Protein AF-A0A7X9WN53-F1 (afdb_monomer)

Foldseek 3Di:
DDLLVLLQVFQDALVLLVQLVVQLVPDDPVCSPPVVSSLVSLLVSCVVVVGPPSNSSSVSSSLLNVQLVVQCVVPVVVVPFDSVLSSRLSSPAGWDQDPVGIHGPRPVSVVSSVVSVPDDD

Sequence (121 aa):
MSATDQLNSVALSAAHLEGAMRTVAQLPMHARDNPMAQALALQAYAEHAGLVDDALASAALHARISALAKWTAAHDPERQSTAEAVMEAAARFGLTEEADGIGFEPDRFQELVLFIEELPW

Structure (mmCIF, N/CA/C/O backbone):
data_AF-A0A7X9WN53-F1
#
_entry.id   AF-A0A7X9WN53-F1
#
loop_
_atom_site.group_PDB
_atom_site.id
_atom_site.type_symbol
_atom_site.label_atom_id
_atom_site.label_alt_id
_atom_site.label_comp_id
_atom_site.label_asym_id
_atom_site.label_entity_id
_atom_site.label_seq_id
_atom_site.pdbx_PDB_ins_code
_atom_site.Cartn_x
_atom_site.Cartn_y
_atom_site.Cartn_z
_atom_site.occupancy
_atom_site.B_iso_or_equiv
_atom_site.auth_seq_id
_atom_site.auth_comp_id
_atom_site.auth_asym_id
_atom_site.auth_atom_id
_atom_site.pdbx_PDB_model_num
ATOM 1 N N . MET A 1 1 ? 9.673 0.070 18.406 1.00 73.62 1 MET A N 1
ATOM 2 C CA . MET A 1 1 ? 8.918 0.460 17.205 1.00 73.62 1 MET A CA 1
ATOM 3 C C . MET A 1 1 ? 8.858 -0.775 16.338 1.00 73.62 1 MET A C 1
ATOM 5 O O . MET A 1 1 ? 9.923 -1.317 16.048 1.00 73.62 1 MET A O 1
ATOM 9 N N . SER A 1 2 ? 7.661 -1.304 16.090 1.00 89.38 2 SER A N 1
ATOM 10 C CA . SER A 1 2 ? 7.477 -2.493 15.250 1.00 89.38 2 SER A CA 1
ATOM 11 C C . SER A 1 2 ? 7.776 -2.170 13.779 1.00 89.38 2 SER A C 1
ATOM 13 O O . SER A 1 2 ? 7.933 -1.005 13.400 1.00 89.38 2 SER A O 1
ATOM 15 N N . ALA A 1 3 ? 7.848 -3.202 12.934 1.00 89.56 3 ALA A N 1
ATOM 16 C CA . ALA A 1 3 ? 7.956 -3.007 11.489 1.00 89.56 3 ALA A CA 1
ATOM 17 C C . ALA A 1 3 ? 6.723 -2.270 10.935 1.00 89.56 3 ALA A C 1
ATOM 19 O O . ALA A 1 3 ? 6.856 -1.358 10.124 1.00 89.56 3 ALA A O 1
ATOM 20 N N . THR A 1 4 ? 5.524 -2.600 11.420 1.00 93.50 4 THR A N 1
ATOM 21 C CA . THR A 1 4 ? 4.285 -1.915 11.032 1.00 93.50 4 THR A CA 1
ATOM 22 C C . THR A 1 4 ? 4.262 -0.455 11.483 1.00 93.50 4 THR A C 1
ATOM 24 O O . THR A 1 4 ? 3.863 0.394 10.694 1.00 93.50 4 THR A O 1
ATOM 27 N N . ASP A 1 5 ? 4.787 -0.119 12.669 1.00 94.81 5 ASP A N 1
ATOM 28 C CA . ASP A 1 5 ? 4.936 1.276 13.114 1.00 94.81 5 ASP A CA 1
ATOM 29 C C . ASP A 1 5 ? 5.811 2.086 12.142 1.00 94.81 5 ASP A C 1
ATOM 31 O O . ASP A 1 5 ? 5.485 3.222 11.799 1.00 94.81 5 ASP A O 1
ATOM 35 N N . GLN A 1 6 ? 6.917 1.498 11.667 1.00 95.19 6 GLN A N 1
ATOM 36 C CA . GLN A 1 6 ? 7.806 2.138 10.692 1.00 95.19 6 GLN A CA 1
ATOM 37 C C . GLN A 1 6 ? 7.086 2.385 9.360 1.00 95.19 6 GLN A C 1
ATOM 39 O O . GLN A 1 6 ? 7.101 3.505 8.850 1.00 95.19 6 GLN A O 1
ATOM 44 N N . LEU A 1 7 ? 6.402 1.372 8.825 1.00 95.75 7 LEU A N 1
ATOM 45 C CA . LEU A 1 7 ? 5.679 1.469 7.551 1.00 95.75 7 LEU A CA 1
ATOM 46 C C . LEU A 1 7 ? 4.479 2.427 7.625 1.00 95.75 7 LEU A C 1
ATOM 48 O O . LEU A 1 7 ? 4.174 3.125 6.654 1.00 95.75 7 LEU A O 1
ATOM 52 N N . ASN A 1 8 ? 3.803 2.479 8.774 1.00 96.62 8 ASN A N 1
ATOM 53 C CA . ASN A 1 8 ? 2.676 3.376 9.021 1.00 96.62 8 ASN A CA 1
ATOM 54 C C . ASN A 1 8 ? 3.116 4.831 9.224 1.00 96.62 8 ASN A C 1
ATOM 56 O O . ASN A 1 8 ? 2.320 5.732 8.980 1.00 96.62 8 ASN A O 1
ATOM 60 N N . SER A 1 9 ? 4.373 5.078 9.611 1.00 95.44 9 SER A N 1
ATOM 61 C CA . SER A 1 9 ? 4.899 6.441 9.766 1.00 95.44 9 SER A CA 1
ATOM 62 C C . SER A 1 9 ? 5.124 7.175 8.436 1.00 95.44 9 SER A C 1
ATOM 64 O O . SER A 1 9 ? 5.214 8.403 8.417 1.00 95.44 9 SER A O 1
ATOM 66 N N . VAL A 1 10 ? 5.170 6.444 7.317 1.00 95.19 10 VAL A N 1
ATOM 67 C CA . VAL A 1 10 ? 5.252 7.027 5.974 1.00 95.19 10 VAL A CA 1
ATOM 68 C C . VAL A 1 10 ? 3.882 7.555 5.553 1.00 95.19 10 VAL A C 1
ATOM 70 O O . VAL A 1 10 ? 2.941 6.785 5.348 1.00 95.19 10 VAL A O 1
ATOM 73 N N . ALA A 1 11 ? 3.786 8.873 5.375 1.00 93.00 11 ALA A N 1
ATOM 74 C CA . ALA A 1 11 ? 2.590 9.525 4.858 1.00 93.00 11 ALA A CA 1
ATOM 75 C C . ALA A 1 11 ? 2.423 9.233 3.357 1.00 93.00 11 ALA A C 1
ATOM 77 O O . ALA A 1 11 ? 3.157 9.755 2.515 1.00 93.00 11 ALA A O 1
ATOM 78 N N . LEU A 1 12 ? 1.438 8.402 3.021 1.00 95.62 12 LEU A N 1
ATOM 79 C CA . LEU A 1 12 ? 1.083 8.055 1.649 1.00 95.62 12 LEU A CA 1
ATOM 80 C C . LEU A 1 12 ? -0.336 8.537 1.342 1.00 95.62 12 LEU A C 1
ATOM 82 O O . LEU A 1 12 ? -1.212 8.477 2.196 1.00 95.62 12 LEU A O 1
ATOM 86 N N . SER A 1 13 ? -0.548 9.033 0.125 1.00 96.56 13 SER A N 1
ATOM 87 C CA . SER A 1 13 ? -1.865 9.418 -0.389 1.00 96.56 13 SER A CA 1
ATOM 88 C C . SER A 1 13 ? -2.408 8.327 -1.313 1.00 96.56 13 SER A C 1
ATOM 90 O O . SER A 1 13 ? -1.637 7.494 -1.802 1.00 96.56 13 SER A O 1
ATOM 92 N N . ALA A 1 14 ? -3.706 8.368 -1.630 1.00 96.56 14 ALA A N 1
ATOM 93 C CA . ALA A 1 14 ? -4.282 7.510 -2.667 1.00 96.56 14 ALA A CA 1
ATOM 94 C C . ALA A 1 14 ? -3.523 7.648 -4.001 1.00 96.56 14 ALA A C 1
ATOM 96 O O . ALA A 1 14 ? -3.182 6.647 -4.630 1.00 96.56 14 ALA A O 1
ATOM 97 N N . ALA A 1 15 ? -3.127 8.872 -4.371 1.00 96.69 15 ALA A N 1
ATOM 98 C CA . ALA A 1 15 ? -2.327 9.131 -5.568 1.00 96.69 15 ALA A CA 1
ATOM 99 C C . ALA A 1 15 ? -0.951 8.434 -5.539 1.00 96.69 15 ALA A C 1
ATOM 101 O O . ALA A 1 15 ? -0.479 7.964 -6.579 1.00 96.69 15 ALA A O 1
ATOM 102 N N . HIS A 1 16 ? -0.315 8.322 -4.363 1.00 97.12 16 HIS A N 1
ATOM 103 C CA . HIS A 1 16 ? 0.931 7.563 -4.223 1.00 97.12 16 HIS A CA 1
ATOM 104 C C . HIS A 1 16 ? 0.715 6.067 -4.468 1.00 97.12 16 HIS A C 1
ATOM 106 O O . HIS A 1 16 ? 1.489 5.430 -5.185 1.00 97.12 16 HIS A O 1
ATOM 112 N N . LEU A 1 17 ? -0.363 5.510 -3.912 1.00 97.12 17 LEU A N 1
ATOM 113 C CA . LEU A 1 17 ? -0.712 4.103 -4.097 1.00 97.12 17 LEU A CA 1
ATOM 114 C C . LEU A 1 17 ? -1.078 3.801 -5.556 1.00 97.12 17 LEU A C 1
ATOM 116 O O . LEU A 1 17 ? -0.618 2.803 -6.109 1.00 97.12 17 LEU A O 1
ATOM 120 N N . GLU A 1 18 ? -1.827 4.682 -6.220 1.00 96.50 18 GLU A N 1
ATOM 121 C CA . GLU A 1 18 ? -2.154 4.540 -7.642 1.00 96.50 18 GLU A CA 1
ATOM 122 C C . GLU A 1 18 ? -0.903 4.569 -8.522 1.00 96.50 18 GLU A C 1
ATOM 124 O O . GLU A 1 18 ? -0.756 3.753 -9.437 1.00 96.50 18 GLU A O 1
ATOM 129 N N . GLY A 1 19 ? 0.013 5.504 -8.250 1.00 96.88 19 GLY A N 1
ATOM 130 C CA . GLY A 1 19 ? 1.292 5.603 -8.947 1.00 96.88 19 GLY A CA 1
ATOM 131 C C . GLY A 1 19 ? 2.143 4.346 -8.768 1.00 96.88 19 GLY A C 1
ATOM 132 O O . GLY A 1 19 ? 2.659 3.805 -9.749 1.00 96.88 19 GLY A O 1
ATOM 133 N N . ALA A 1 20 ? 2.220 3.827 -7.544 1.00 96.38 20 ALA A N 1
ATOM 134 C CA . ALA A 1 20 ? 2.915 2.584 -7.228 1.00 96.38 20 ALA A CA 1
ATOM 135 C C . ALA A 1 20 ? 2.306 1.367 -7.943 1.00 96.38 20 ALA A C 1
ATOM 137 O O . ALA A 1 20 ? 3.024 0.619 -8.611 1.00 96.38 20 ALA A O 1
ATOM 138 N N . MET A 1 21 ? 0.982 1.190 -7.886 1.00 95.75 21 MET A N 1
ATOM 139 C CA . MET A 1 21 ? 0.293 0.098 -8.586 1.00 95.75 21 MET A CA 1
ATOM 140 C C . MET A 1 21 ? 0.497 0.177 -10.101 1.00 95.75 21 MET A C 1
ATOM 142 O O . MET A 1 21 ? 0.781 -0.835 -10.746 1.00 95.75 21 MET A O 1
ATOM 146 N N . ARG A 1 22 ? 0.413 1.382 -10.679 1.00 96.50 22 ARG A N 1
ATOM 147 C CA . ARG A 1 22 ? 0.679 1.615 -12.105 1.00 96.50 22 ARG A CA 1
ATOM 148 C C . ARG A 1 22 ? 2.119 1.257 -12.471 1.00 96.50 22 ARG A C 1
ATOM 150 O O . ARG A 1 22 ? 2.338 0.637 -13.508 1.00 96.50 22 ARG A O 1
ATOM 157 N N . THR A 1 23 ? 3.074 1.600 -11.612 1.00 96.44 23 THR A N 1
ATOM 158 C CA . THR A 1 23 ? 4.497 1.286 -11.793 1.00 96.44 23 THR A CA 1
ATOM 159 C C . THR A 1 23 ? 4.729 -0.226 -11.818 1.00 96.44 23 THR A C 1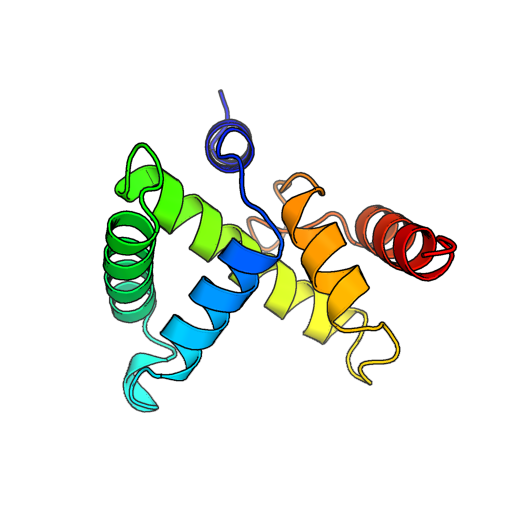
ATOM 161 O O . THR A 1 23 ? 5.348 -0.742 -12.748 1.00 96.44 23 THR A O 1
ATOM 164 N N . VAL A 1 24 ? 4.158 -0.967 -10.863 1.00 95.19 24 VAL A N 1
ATOM 165 C CA . VAL A 1 24 ? 4.253 -2.437 -10.835 1.00 95.19 24 VAL A CA 1
ATOM 166 C C . VAL A 1 24 ? 3.553 -3.069 -12.044 1.00 95.19 24 VAL A C 1
ATOM 168 O O . VAL A 1 24 ? 4.086 -3.996 -12.652 1.00 95.19 24 VAL A O 1
ATOM 171 N N . ALA A 1 25 ? 2.401 -2.542 -12.467 1.00 94.00 25 ALA A N 1
ATOM 172 C CA . ALA A 1 25 ? 1.676 -3.042 -13.637 1.00 94.00 25 ALA A CA 1
ATOM 173 C C . ALA A 1 25 ? 2.446 -2.860 -14.962 1.00 94.00 25 ALA A C 1
ATOM 175 O O . ALA A 1 25 ? 2.250 -3.634 -15.906 1.00 94.00 25 ALA A O 1
ATOM 176 N N . GLN A 1 26 ? 3.338 -1.870 -15.046 1.00 95.69 26 GLN A N 1
ATOM 177 C CA . GLN A 1 26 ? 4.188 -1.631 -16.217 1.00 95.69 26 GLN A CA 1
ATOM 178 C C . GLN A 1 26 ? 5.382 -2.588 -16.310 1.00 95.69 26 GLN A C 1
ATOM 180 O O . GLN A 1 26 ? 5.994 -2.685 -17.376 1.00 95.69 26 GLN A O 1
ATOM 185 N N . LEU A 1 27 ? 5.695 -3.335 -15.245 1.00 94.62 27 LEU A N 1
ATOM 186 C CA . LEU A 1 27 ? 6.747 -4.344 -15.299 1.00 94.62 27 LEU A CA 1
ATOM 187 C C . LEU A 1 27 ? 6.419 -5.431 -16.337 1.00 94.62 27 LEU A C 1
ATOM 189 O O . LEU A 1 27 ? 5.245 -5.790 -16.515 1.00 94.62 27 LEU A O 1
ATOM 193 N N . PRO A 1 28 ? 7.441 -6.004 -17.003 1.00 93.50 28 PRO A N 1
ATOM 194 C CA . PRO A 1 28 ? 7.268 -7.191 -17.830 1.00 93.50 28 PRO A CA 1
ATOM 195 C C . PRO A 1 28 ? 6.568 -8.306 -17.051 1.00 93.50 28 PRO A C 1
ATOM 197 O O . PRO A 1 28 ? 6.831 -8.485 -15.867 1.00 93.50 28 PRO A O 1
ATOM 200 N N . MET A 1 29 ? 5.721 -9.099 -17.714 1.00 88.88 29 MET A N 1
ATOM 201 C CA . MET A 1 29 ? 4.902 -10.128 -17.052 1.00 88.88 29 MET A CA 1
ATOM 202 C C . MET A 1 29 ? 5.716 -11.064 -16.142 1.00 88.88 29 MET A C 1
ATOM 204 O O . MET A 1 29 ? 5.314 -11.316 -15.017 1.00 88.88 29 MET A O 1
ATOM 208 N N . HIS A 1 30 ? 6.898 -11.500 -16.587 1.00 89.00 30 HIS A N 1
ATOM 209 C CA . HIS A 1 30 ? 7.797 -12.366 -15.811 1.00 89.00 30 HIS A CA 1
ATOM 210 C C . HIS A 1 30 ? 8.445 -11.680 -14.593 1.00 89.00 30 HIS A C 1
ATOM 212 O O . HIS A 1 30 ? 8.993 -12.353 -13.727 1.00 89.00 30 HIS A O 1
ATOM 218 N N . ALA A 1 31 ? 8.430 -10.348 -14.544 1.00 90.12 31 ALA A N 1
ATOM 219 C CA . ALA A 1 31 ? 8.978 -9.541 -13.460 1.00 90.12 31 ALA 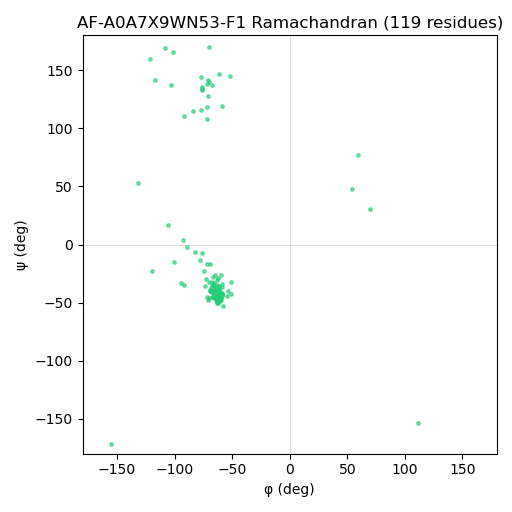A CA 1
ATOM 220 C C . ALA A 1 31 ? 7.894 -9.039 -12.493 1.00 90.12 31 ALA A C 1
ATOM 222 O O . ALA A 1 31 ? 8.229 -8.611 -11.393 1.00 90.12 31 ALA A O 1
ATOM 223 N N . ARG A 1 32 ? 6.608 -9.109 -12.869 1.00 87.62 32 ARG A N 1
ATOM 224 C CA . ARG A 1 32 ? 5.498 -8.661 -12.016 1.00 87.62 32 ARG A CA 1
ATOM 225 C C . ARG A 1 32 ? 5.383 -9.467 -10.737 1.00 87.62 32 ARG A C 1
ATOM 227 O O . ARG A 1 32 ? 5.085 -8.866 -9.723 1.00 87.62 32 ARG A O 1
ATOM 234 N N . ASP A 1 33 ? 5.679 -10.761 -10.764 1.00 86.25 33 ASP A N 1
ATOM 235 C CA . ASP A 1 33 ? 5.620 -11.619 -9.572 1.00 86.25 33 ASP A CA 1
ATOM 236 C C . ASP A 1 33 ? 6.968 -11.711 -8.841 1.00 86.25 33 ASP A C 1
ATOM 238 O O . ASP A 1 33 ? 7.108 -12.465 -7.882 1.00 86.25 33 ASP A O 1
ATOM 242 N N . ASN A 1 34 ? 7.986 -10.966 -9.290 1.00 91.00 34 ASN A N 1
ATOM 243 C CA . ASN A 1 34 ? 9.305 -10.948 -8.667 1.00 91.00 34 ASN A CA 1
ATOM 244 C C . ASN A 1 34 ? 9.377 -9.818 -7.618 1.00 91.00 34 ASN A C 1
ATOM 246 O O . ASN A 1 34 ? 9.447 -8.647 -8.008 1.00 91.00 34 ASN A O 1
ATOM 250 N N . PRO A 1 35 ? 9.450 -10.131 -6.307 1.00 87.94 35 PRO A N 1
ATOM 251 C CA . PRO A 1 35 ? 9.466 -9.116 -5.252 1.00 87.94 35 PRO A CA 1
ATOM 252 C C . PRO A 1 35 ? 10.634 -8.134 -5.372 1.00 87.94 35 PRO A C 1
ATOM 254 O O . PRO A 1 35 ? 10.482 -6.953 -5.083 1.00 87.94 35 PRO A O 1
ATOM 257 N N . MET A 1 36 ? 11.794 -8.596 -5.853 1.00 90.62 36 MET A N 1
ATOM 258 C CA . MET A 1 36 ? 12.961 -7.734 -6.048 1.00 90.62 36 MET A CA 1
ATOM 259 C C . MET A 1 36 ? 12.730 -6.729 -7.182 1.00 90.62 36 MET A C 1
ATOM 261 O O . MET A 1 36 ? 13.093 -5.561 -7.066 1.00 90.62 36 MET A O 1
ATOM 265 N N . ALA A 1 37 ? 12.101 -7.165 -8.277 1.00 93.62 37 ALA A N 1
ATOM 266 C CA . ALA A 1 3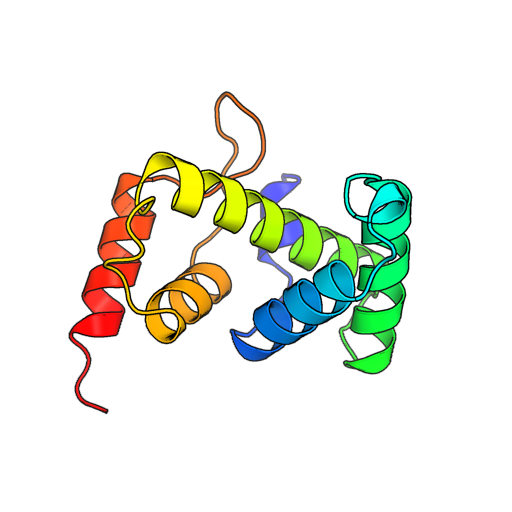7 ? 11.784 -6.278 -9.394 1.00 93.62 37 ALA A CA 1
ATOM 267 C C . ALA A 1 37 ? 10.725 -5.238 -9.001 1.00 93.62 37 ALA A C 1
ATOM 269 O O . ALA A 1 37 ? 10.859 -4.067 -9.351 1.00 93.62 37 ALA A O 1
ATOM 270 N N . GLN A 1 38 ? 9.714 -5.649 -8.229 1.00 93.62 38 GLN A N 1
ATOM 271 C CA . GLN A 1 38 ? 8.733 -4.731 -7.653 1.00 93.62 38 GLN A CA 1
ATOM 272 C C . GLN A 1 38 ? 9.401 -3.703 -6.731 1.00 93.62 38 GLN A C 1
ATOM 274 O O . GLN A 1 38 ? 9.169 -2.510 -6.898 1.00 93.62 38 GLN A O 1
ATOM 279 N N . ALA A 1 39 ? 10.262 -4.138 -5.805 1.00 91.62 39 ALA A N 1
ATOM 280 C CA . ALA A 1 39 ? 10.946 -3.251 -4.863 1.00 91.62 39 ALA A CA 1
ATOM 281 C C . ALA A 1 39 ? 11.815 -2.198 -5.570 1.00 91.62 39 ALA A C 1
ATOM 283 O O . ALA A 1 39 ? 11.751 -1.019 -5.226 1.00 91.62 39 ALA A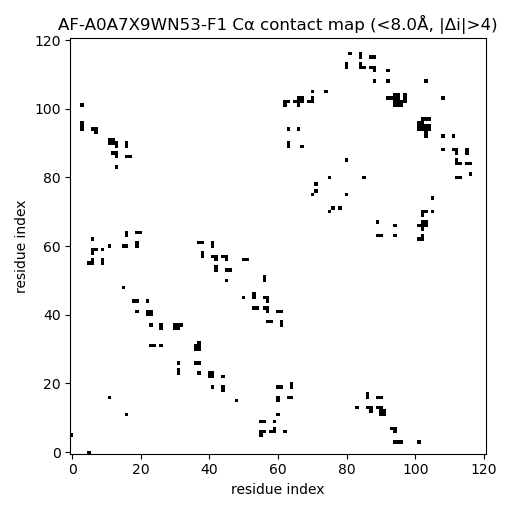 O 1
ATOM 284 N N . LEU A 1 40 ? 12.573 -2.600 -6.598 1.00 93.56 40 LEU A N 1
ATOM 285 C CA . LEU A 1 40 ? 13.377 -1.676 -7.406 1.00 93.56 40 LEU A CA 1
ATOM 286 C C . LEU A 1 40 ? 12.507 -0.655 -8.150 1.00 93.56 40 LEU A C 1
ATOM 288 O O . LEU A 1 40 ? 12.829 0.531 -8.178 1.00 93.56 40 LEU A O 1
ATOM 292 N N . ALA A 1 41 ? 11.392 -1.099 -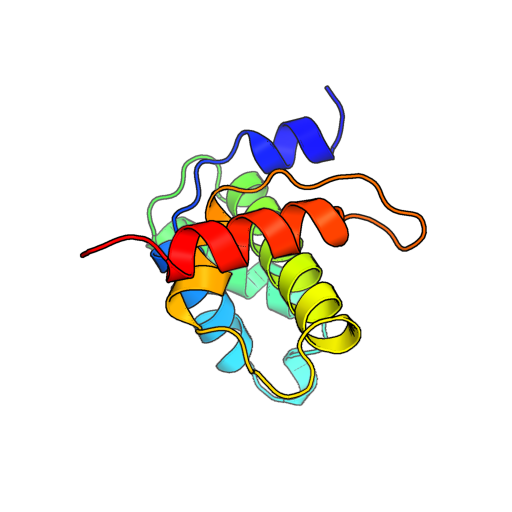8.732 1.00 95.56 41 ALA A N 1
ATOM 293 C CA . ALA A 1 41 ? 10.481 -0.212 -9.446 1.00 95.56 41 ALA A CA 1
ATOM 294 C C . ALA A 1 41 ? 9.804 0.793 -8.501 1.00 95.56 41 ALA A C 1
ATOM 296 O O . ALA A 1 41 ? 9.694 1.974 -8.823 1.00 95.56 41 ALA A O 1
ATOM 297 N N . LEU A 1 42 ? 9.394 0.339 -7.315 1.00 96.06 42 LEU A N 1
ATOM 298 C CA . LEU A 1 42 ? 8.782 1.188 -6.295 1.00 96.06 42 LEU A CA 1
ATOM 299 C C . LEU A 1 42 ? 9.778 2.154 -5.655 1.00 96.06 42 LEU A C 1
ATOM 301 O O . LEU A 1 42 ? 9.393 3.271 -5.327 1.00 96.06 42 LEU A O 1
ATOM 305 N N . GLN A 1 43 ? 11.049 1.769 -5.533 1.00 95.06 43 GLN A N 1
ATOM 306 C CA . GLN A 1 43 ? 12.105 2.672 -5.084 1.00 95.06 43 GLN A CA 1
ATOM 307 C C . GLN A 1 43 ? 12.328 3.802 -6.091 1.00 95.06 43 GLN A C 1
ATOM 309 O O . GLN A 1 43 ? 12.319 4.966 -5.704 1.00 95.06 43 GLN A O 1
ATOM 314 N N . ALA A 1 44 ? 12.433 3.475 -7.383 1.00 94.75 44 ALA A N 1
ATOM 315 C CA . ALA A 1 44 ? 12.544 4.484 -8.437 1.00 94.75 44 ALA A CA 1
ATOM 316 C C . ALA A 1 44 ? 11.310 5.405 -8.491 1.00 94.75 44 ALA A C 1
ATOM 318 O O . ALA A 1 44 ? 11.427 6.608 -8.724 1.00 94.75 44 ALA A O 1
ATOM 319 N N . TYR A 1 45 ? 10.117 4.852 -8.252 1.00 96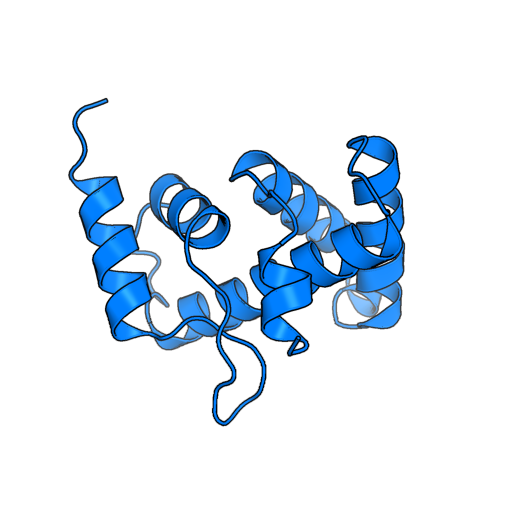.38 45 TYR A N 1
ATOM 320 C CA . TYR A 1 45 ? 8.897 5.645 -8.133 1.00 96.38 45 TYR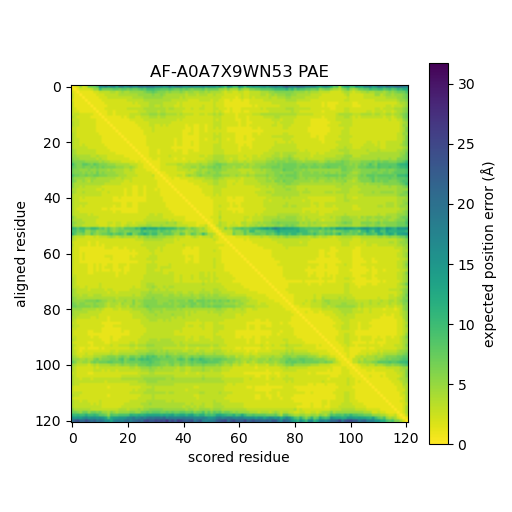 A CA 1
ATOM 321 C C . TYR A 1 45 ? 8.922 6.577 -6.913 1.00 96.38 45 TYR A C 1
ATOM 323 O O . TYR A 1 45 ? 8.585 7.749 -7.057 1.00 96.38 45 TYR A O 1
ATOM 331 N N . ALA A 1 46 ? 9.322 6.083 -5.736 1.00 95.44 46 ALA A N 1
ATOM 332 C CA . ALA A 1 46 ? 9.394 6.875 -4.509 1.00 95.44 46 ALA A CA 1
ATOM 333 C C . ALA A 1 46 ? 10.358 8.065 -4.651 1.00 95.44 46 ALA A C 1
ATOM 335 O O . ALA A 1 46 ? 9.980 9.187 -4.308 1.00 95.44 46 ALA A O 1
ATOM 336 N N . GLU A 1 47 ? 11.529 7.831 -5.254 1.00 94.12 47 GLU A N 1
ATOM 337 C CA . GLU A 1 47 ? 12.511 8.873 -5.578 1.00 94.12 47 GLU A CA 1
ATOM 338 C C . GLU A 1 47 ? 11.903 9.924 -6.525 1.00 94.12 47 GLU A C 1
ATOM 340 O O . GLU A 1 47 ? 11.968 11.127 -6.269 1.00 94.12 47 GLU A O 1
ATOM 345 N N . HIS A 1 48 ? 11.233 9.486 -7.598 1.00 93.44 48 HIS A N 1
ATOM 346 C CA . HIS A 1 48 ? 10.588 10.395 -8.551 1.00 93.44 48 HIS A CA 1
ATOM 347 C C . HIS A 1 48 ? 9.430 11.197 -7.936 1.00 93.44 48 HIS A C 1
ATOM 349 O O . HIS A 1 48 ? 9.221 12.358 -8.290 1.00 93.44 48 HIS A O 1
ATOM 355 N N . ALA A 1 49 ? 8.680 10.588 -7.017 1.00 92.69 49 ALA A N 1
ATOM 356 C CA . ALA A 1 49 ? 7.580 11.219 -6.297 1.00 92.69 49 ALA A CA 1
ATOM 357 C C . ALA A 1 49 ? 8.053 12.172 -5.181 1.00 92.69 49 ALA A C 1
ATOM 359 O O . ALA A 1 49 ? 7.228 12.880 -4.605 1.00 92.69 49 ALA A O 1
ATOM 360 N N . GLY A 1 50 ? 9.359 12.217 -4.884 1.00 92.50 50 GLY A N 1
ATOM 361 C CA . GLY A 1 50 ? 9.931 13.068 -3.841 1.00 92.50 50 GLY A CA 1
ATOM 362 C C . GLY A 1 50 ? 9.553 12.629 -2.425 1.00 92.50 50 GLY A C 1
ATOM 363 O O . GLY A 1 50 ? 9.416 13.476 -1.539 1.00 92.50 50 GLY A O 1
ATOM 364 N N . LEU A 1 51 ? 9.339 11.326 -2.212 1.00 90.81 51 LEU A N 1
ATOM 365 C CA . LEU A 1 51 ? 9.066 10.784 -0.883 1.00 90.81 51 LEU A CA 1
ATOM 366 C C . LEU A 1 51 ? 10.341 10.826 -0.031 1.00 90.81 51 LEU A C 1
ATOM 368 O O . LEU A 1 51 ? 11.443 10.601 -0.512 1.00 90.81 51 LEU A O 1
ATOM 372 N N . VAL A 1 52 ? 10.203 11.149 1.253 1.00 83.81 52 VAL A N 1
ATOM 373 C CA . VAL A 1 52 ? 11.349 11.195 2.171 1.00 83.81 52 VAL A CA 1
ATOM 374 C C . VAL A 1 52 ? 11.743 9.769 2.552 1.00 83.81 52 VAL A C 1
ATOM 376 O O . VAL A 1 52 ? 10.875 8.990 2.940 1.00 83.81 52 VAL A O 1
ATOM 379 N N . ASP A 1 53 ? 13.045 9.471 2.502 1.00 84.25 53 ASP A N 1
ATOM 380 C CA . ASP A 1 53 ? 13.609 8.133 2.740 1.00 84.25 53 ASP A CA 1
ATOM 381 C C . ASP A 1 53 ? 13.060 7.092 1.748 1.00 84.25 53 ASP A C 1
ATOM 383 O O . ASP A 1 53 ? 12.197 6.276 2.074 1.00 84.25 53 ASP A O 1
ATOM 387 N N . ASP A 1 54 ? 13.581 7.129 0.516 1.00 83.00 54 ASP A N 1
ATOM 388 C CA . ASP A 1 54 ? 13.133 6.302 -0.615 1.00 83.00 54 ASP A CA 1
ATOM 389 C C . ASP A 1 54 ? 13.053 4.804 -0.285 1.00 83.00 54 ASP A C 1
ATOM 391 O O . ASP A 1 54 ? 12.192 4.093 -0.807 1.00 83.00 54 ASP A O 1
ATOM 395 N N . ALA A 1 55 ? 13.933 4.308 0.592 1.00 86.19 55 ALA A N 1
ATOM 396 C CA . ALA A 1 55 ? 13.946 2.907 0.994 1.00 86.19 55 ALA A CA 1
ATOM 397 C C . ALA A 1 55 ? 12.745 2.568 1.889 1.00 86.19 55 ALA A C 1
ATOM 399 O O . ALA A 1 55 ? 12.040 1.587 1.631 1.00 86.19 55 ALA A O 1
ATOM 400 N N . LEU A 1 56 ? 12.478 3.390 2.910 1.00 93.00 56 LEU A N 1
ATOM 401 C CA . LEU A 1 56 ? 11.318 3.210 3.782 1.00 93.00 56 LEU A CA 1
ATOM 402 C C . LEU A 1 56 ? 10.006 3.487 3.033 1.00 93.00 56 LEU A C 1
ATOM 404 O O . LEU A 1 56 ? 9.036 2.745 3.194 1.00 93.00 56 LEU A O 1
ATOM 408 N N . ALA A 1 57 ? 9.986 4.502 2.169 1.00 94.19 57 ALA A N 1
ATOM 409 C CA . ALA A 1 57 ? 8.841 4.835 1.332 1.00 94.19 57 ALA A CA 1
ATOM 410 C C . ALA A 1 57 ? 8.497 3.708 0.346 1.00 94.19 57 ALA A C 1
ATOM 412 O O . ALA A 1 57 ? 7.333 3.318 0.243 1.00 94.19 57 ALA A O 1
ATOM 413 N N . SER A 1 58 ? 9.499 3.126 -0.321 1.00 94.75 58 SER A N 1
ATOM 414 C CA . SER A 1 58 ? 9.317 1.963 -1.198 1.00 94.75 58 SER A CA 1
ATOM 415 C C . SER A 1 58 ? 8.744 0.763 -0.442 1.00 94.75 58 SER A C 1
ATOM 417 O O . SER A 1 58 ? 7.774 0.151 -0.893 1.00 94.75 58 SER A O 1
ATOM 419 N N . ALA A 1 59 ? 9.274 0.466 0.750 1.00 95.00 59 ALA A N 1
ATOM 420 C CA . ALA A 1 59 ? 8.760 -0.612 1.592 1.00 95.00 59 ALA A CA 1
ATOM 421 C C . ALA A 1 59 ? 7.305 -0.363 2.029 1.00 95.00 59 ALA A C 1
ATOM 423 O O . ALA A 1 59 ? 6.477 -1.273 1.976 1.00 95.00 59 ALA A O 1
ATOM 424 N N . ALA A 1 60 ? 6.968 0.871 2.413 1.00 96.44 60 ALA A N 1
ATOM 425 C CA . ALA A 1 60 ? 5.616 1.258 2.807 1.00 96.44 60 ALA A CA 1
ATOM 426 C C . ALA A 1 60 ? 4.611 1.174 1.648 1.00 96.44 60 ALA A C 1
ATOM 428 O O . ALA A 1 60 ? 3.482 0.718 1.854 1.00 96.44 60 ALA A O 1
ATOM 429 N N . LEU A 1 61 ? 5.018 1.568 0.436 1.00 97.00 61 LEU A N 1
ATOM 430 C CA . LEU A 1 61 ? 4.226 1.396 -0.783 1.00 97.00 61 LEU A CA 1
ATOM 431 C C . LEU A 1 61 ? 4.000 -0.086 -1.078 1.00 97.00 61 LEU A C 1
ATOM 433 O O . LEU A 1 61 ? 2.860 -0.500 -1.273 1.00 97.00 61 LEU A O 1
ATOM 437 N N . HIS A 1 62 ? 5.070 -0.887 -1.069 1.00 95.56 62 HIS A N 1
ATOM 438 C CA . HIS A 1 62 ? 5.010 -2.322 -1.357 1.00 95.56 62 HIS A CA 1
ATOM 439 C C . HIS A 1 62 ? 4.090 -3.065 -0.384 1.00 95.56 62 HIS A C 1
ATOM 441 O O . HIS A 1 62 ? 3.222 -3.832 -0.810 1.00 95.56 62 HIS A O 1
ATOM 447 N N . ALA A 1 63 ? 4.220 -2.782 0.914 1.00 95.69 63 ALA A N 1
ATOM 448 C CA . ALA A 1 63 ? 3.383 -3.378 1.945 1.00 95.69 63 ALA A CA 1
ATOM 449 C C . ALA A 1 63 ? 1.901 -3.026 1.748 1.00 95.69 63 ALA A C 1
ATOM 451 O O . ALA A 1 63 ? 1.058 -3.920 1.786 1.00 95.69 63 ALA A O 1
ATOM 452 N N . ARG A 1 64 ? 1.577 -1.756 1.462 1.00 97.38 64 ARG A N 1
ATOM 453 C CA . ARG A 1 64 ? 0.187 -1.317 1.249 1.00 97.38 64 ARG A CA 1
ATOM 454 C C . ARG A 1 64 ? -0.440 -1.899 -0.010 1.00 97.38 64 ARG A C 1
ATOM 456 O O . ARG A 1 64 ? -1.561 -2.386 0.062 1.00 97.38 64 ARG A O 1
ATOM 463 N N . ILE A 1 65 ? 0.260 -1.905 -1.147 1.00 95.62 65 ILE A N 1
ATOM 464 C CA . ILE A 1 65 ? -0.302 -2.490 -2.378 1.00 95.62 65 ILE A CA 1
ATOM 465 C C . ILE A 1 65 ? -0.465 -4.010 -2.255 1.00 95.62 65 ILE A C 1
ATOM 467 O O . ILE A 1 65 ? -1.409 -4.568 -2.807 1.00 95.62 65 ILE A O 1
ATOM 471 N N . SER A 1 66 ? 0.421 -4.676 -1.506 1.00 94.12 66 SER A N 1
ATOM 472 C CA . SER A 1 66 ? 0.319 -6.114 -1.238 1.00 94.12 66 SER A CA 1
ATOM 473 C C . SER A 1 66 ? -0.850 -6.420 -0.304 1.00 94.12 66 SER A C 1
ATOM 475 O O . SER A 1 66 ? -1.638 -7.318 -0.593 1.00 94.12 66 SER A O 1
ATOM 477 N N . ALA A 1 67 ? -0.999 -5.653 0.781 1.00 96.19 67 ALA A N 1
ATOM 478 C CA . ALA A 1 67 ? -2.136 -5.746 1.695 1.00 96.19 67 ALA A CA 1
ATOM 479 C C . ALA A 1 67 ? -3.458 -5.496 0.960 1.00 96.19 67 ALA A C 1
ATOM 481 O O . ALA A 1 67 ? -4.401 -6.268 1.111 1.00 96.19 67 ALA A O 1
ATOM 482 N N . LEU A 1 68 ? -3.494 -4.482 0.092 1.00 95.88 68 LEU A N 1
ATOM 483 C CA . LEU A 1 68 ? -4.661 -4.179 -0.722 1.00 95.88 68 LEU A CA 1
ATOM 484 C C . LEU A 1 68 ? -4.990 -5.319 -1.692 1.00 95.88 68 LEU A C 1
ATOM 486 O O . LEU A 1 68 ? -6.134 -5.751 -1.757 1.00 95.88 68 LEU A O 1
ATOM 490 N N . ALA A 1 69 ? -3.997 -5.855 -2.408 1.00 93.62 69 ALA A N 1
ATOM 491 C CA . ALA A 1 69 ? -4.208 -6.971 -3.328 1.00 93.62 69 ALA A CA 1
ATOM 492 C C . ALA A 1 69 ? -4.765 -8.215 -2.616 1.00 93.62 69 ALA A C 1
ATOM 494 O O . ALA A 1 69 ? -5.678 -8.859 -3.135 1.00 93.62 69 ALA A O 1
ATOM 495 N N . LYS A 1 70 ? -4.246 -8.531 -1.420 1.00 94.31 70 LYS A N 1
ATOM 496 C CA . LYS A 1 70 ? -4.764 -9.613 -0.572 1.00 94.31 70 LYS A CA 1
ATOM 497 C C . LYS A 1 70 ? -6.207 -9.348 -0.154 1.00 94.31 70 LYS A C 1
ATOM 499 O O . LYS A 1 70 ? -7.059 -10.215 -0.336 1.00 94.31 70 LYS A O 1
ATOM 504 N N . TRP A 1 71 ? -6.478 -8.154 0.370 1.00 96.00 71 TRP A N 1
ATOM 505 C CA . TRP A 1 71 ? -7.799 -7.797 0.866 1.00 96.00 71 TRP A CA 1
ATOM 506 C C . TRP A 1 71 ? -8.842 -7.811 -0.257 1.00 96.00 71 TRP A C 1
ATOM 508 O O . TRP A 1 71 ? -9.856 -8.488 -0.128 1.00 96.00 71 TRP A O 1
ATOM 518 N N . THR A 1 72 ? -8.570 -7.179 -1.404 1.00 95.31 72 THR A N 1
ATOM 519 C CA . THR A 1 72 ? -9.500 -7.171 -2.546 1.00 95.31 72 THR A CA 1
ATOM 520 C C . THR A 1 72 ? -9.763 -8.585 -3.065 1.00 95.31 72 THR A C 1
ATOM 522 O O . THR A 1 72 ? -10.898 -8.913 -3.392 1.00 95.31 72 THR A O 1
ATOM 525 N N . ALA A 1 73 ? -8.750 -9.456 -3.107 1.00 94.69 73 ALA A N 1
ATOM 526 C CA . ALA A 1 73 ? -8.940 -10.840 -3.541 1.00 94.69 73 ALA A CA 1
ATOM 527 C C . ALA A 1 73 ? -9.834 -11.658 -2.590 1.00 94.69 73 ALA A C 1
ATOM 529 O O . ALA A 1 73 ? -10.544 -12.552 -3.050 1.00 94.69 73 ALA A O 1
ATOM 530 N N . ALA A 1 74 ? -9.789 -11.375 -1.285 1.00 95.19 74 ALA A N 1
ATOM 531 C CA . ALA A 1 74 ? -10.525 -12.119 -0.266 1.00 95.19 74 ALA A CA 1
ATOM 532 C C . ALA A 1 74 ? -11.917 -11.538 0.042 1.00 95.19 74 ALA A C 1
ATOM 534 O O . ALA A 1 74 ? -12.844 -12.303 0.305 1.00 95.19 74 ALA A O 1
ATOM 535 N N . HIS A 1 75 ? -12.065 -10.212 0.002 1.00 94.44 75 HIS A N 1
ATOM 536 C CA . HIS A 1 75 ? -13.231 -9.500 0.537 1.00 94.44 75 HIS A CA 1
ATOM 537 C C . HIS A 1 75 ? -14.006 -8.695 -0.512 1.00 94.44 75 HIS A C 1
ATOM 539 O O . HIS A 1 75 ? -15.201 -8.490 -0.332 1.00 94.44 75 HIS A O 1
ATOM 545 N N . ASP A 1 76 ? -13.379 -8.315 -1.631 1.00 93.88 76 ASP A N 1
ATOM 546 C CA . ASP A 1 76 ? -14.046 -7.605 -2.733 1.00 93.88 76 ASP A CA 1
ATOM 547 C C . ASP A 1 76 ? -13.747 -8.224 -4.122 1.00 93.88 76 ASP A C 1
ATOM 549 O O . ASP A 1 76 ? -13.303 -7.537 -5.051 1.00 93.88 76 ASP A O 1
ATOM 553 N N . PRO A 1 77 ? -13.962 -9.545 -4.309 1.00 94.19 77 PRO A N 1
ATOM 554 C CA . PRO A 1 77 ? -13.591 -10.236 -5.547 1.00 94.19 77 PRO A CA 1
ATOM 555 C C . PRO A 1 77 ? -14.407 -9.771 -6.761 1.00 94.19 77 PRO A C 1
ATOM 557 O O . PRO A 1 77 ? -13.928 -9.827 -7.896 1.00 94.19 77 PRO A O 1
ATOM 560 N N . GLU A 1 78 ? -15.634 -9.301 -6.527 1.00 94.94 78 GLU A N 1
ATOM 561 C CA . GLU A 1 78 ? -16.539 -8.787 -7.557 1.00 94.94 78 GLU A CA 1
ATOM 562 C C . GLU A 1 78 ? -16.360 -7.283 -7.820 1.00 94.94 78 GLU A C 1
ATOM 564 O O . GLU A 1 78 ? -16.999 -6.758 -8.731 1.00 94.94 78 GLU A O 1
ATOM 569 N N . ARG A 1 79 ? -15.460 -6.607 -7.085 1.00 91.12 79 ARG A N 1
ATOM 570 C CA . ARG A 1 79 ? -15.196 -5.160 -7.185 1.00 91.12 79 ARG A CA 1
ATOM 571 C C . ARG A 1 79 ? -16.465 -4.327 -7.016 1.00 91.12 79 ARG A C 1
ATOM 573 O O . ARG A 1 79 ? -16.767 -3.461 -7.839 1.00 91.12 79 ARG A O 1
ATOM 580 N N . GLN A 1 80 ? -17.230 -4.649 -5.978 1.00 93.00 80 GLN A N 1
ATOM 581 C CA . GLN A 1 80 ? -18.434 -3.919 -5.598 1.00 93.00 80 GLN A CA 1
ATOM 582 C C . GLN A 1 80 ? -18.077 -2.568 -4.976 1.00 93.00 80 GLN A C 1
ATOM 584 O O . GLN A 1 80 ? -18.841 -1.617 -5.140 1.00 93.00 80 GLN A O 1
ATOM 589 N N . SER A 1 81 ? -16.912 -2.475 -4.325 1.00 94.50 81 SER A N 1
ATOM 590 C CA . SER A 1 81 ? -16.411 -1.212 -3.789 1.00 94.50 81 SER A CA 1
ATOM 591 C C . SER A 1 81 ? -15.823 -0.347 -4.905 1.00 94.50 81 SER A C 1
ATOM 593 O O . SER A 1 81 ? -15.185 -0.825 -5.851 1.00 94.50 81 SER A O 1
ATOM 595 N N . THR A 1 82 ? -16.005 0.962 -4.798 1.00 94.38 82 THR A N 1
ATOM 596 C CA . THR A 1 82 ? -15.422 1.935 -5.715 1.00 94.38 82 THR A CA 1
ATOM 597 C C . THR A 1 82 ? -13.905 1.977 -5.554 1.00 94.38 82 THR A C 1
ATOM 599 O O . THR A 1 82 ? -13.362 1.989 -4.447 1.00 94.38 82 THR A O 1
ATOM 602 N N . ALA A 1 83 ? -13.190 2.037 -6.681 1.00 93.19 83 ALA A N 1
ATOM 603 C CA . ALA A 1 83 ? -11.730 2.081 -6.664 1.00 93.19 83 ALA A CA 1
ATOM 604 C C . ALA A 1 83 ? -11.198 3.292 -5.877 1.00 93.19 83 ALA A C 1
ATOM 606 O O . ALA A 1 83 ? -10.200 3.168 -5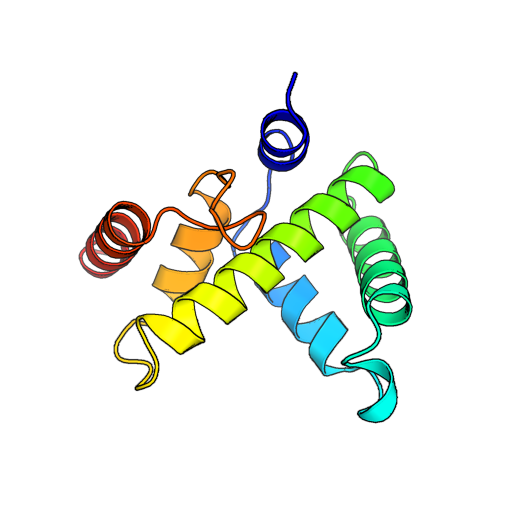.178 1.00 93.19 83 ALA A O 1
ATOM 607 N N . GLU A 1 84 ? -11.874 4.440 -5.954 1.00 94.19 84 GLU A N 1
ATOM 608 C CA . GLU A 1 84 ? -11.493 5.652 -5.223 1.00 94.19 84 GLU A CA 1
ATOM 609 C C . GLU A 1 84 ? -11.566 5.451 -3.703 1.00 94.19 84 GLU A C 1
ATOM 611 O O . GLU A 1 84 ? -10.578 5.699 -3.009 1.00 94.19 84 GLU A O 1
ATOM 616 N N . ALA A 1 85 ? -12.680 4.919 -3.186 1.00 96.00 85 ALA A N 1
ATOM 617 C CA . ALA A 1 85 ? -12.831 4.680 -1.753 1.00 96.00 85 ALA A CA 1
ATOM 618 C C . ALA A 1 85 ? -11.830 3.647 -1.229 1.00 96.00 85 ALA A C 1
ATOM 620 O O . ALA A 1 85 ? -11.235 3.839 -0.170 1.00 96.00 85 ALA A O 1
ATOM 621 N N . VAL A 1 86 ? -11.588 2.585 -1.999 1.00 96.94 86 VAL A N 1
ATOM 622 C CA . VAL A 1 86 ? -10.603 1.551 -1.662 1.00 96.94 86 VAL A CA 1
ATOM 623 C C . VAL A 1 86 ? -9.186 2.127 -1.583 1.00 96.94 86 VAL A C 1
ATOM 625 O O . VAL A 1 86 ? -8.450 1.832 -0.639 1.00 96.94 86 VAL A O 1
ATOM 628 N N . MET A 1 87 ? -8.794 2.971 -2.542 1.00 96.12 87 MET A N 1
ATOM 629 C CA . MET A 1 87 ? -7.465 3.591 -2.550 1.00 96.12 87 MET A CA 1
ATOM 630 C C . MET A 1 87 ? -7.299 4.605 -1.418 1.00 96.12 87 MET A C 1
ATOM 632 O O . MET A 1 87 ? -6.246 4.647 -0.778 1.00 96.12 87 MET A O 1
ATOM 636 N N . GLU A 1 88 ? -8.338 5.384 -1.127 1.00 97.00 88 GLU A N 1
ATOM 637 C CA . GLU A 1 88 ? -8.320 6.335 -0.019 1.00 97.00 88 GLU A CA 1
ATOM 638 C C . GLU A 1 88 ? -8.294 5.622 1.342 1.00 97.00 88 GLU A C 1
ATOM 640 O O . GLU A 1 88 ? -7.529 6.008 2.230 1.00 97.00 88 GLU A O 1
ATOM 645 N N . ALA A 1 89 ? -9.044 4.528 1.496 1.00 97.62 89 ALA A N 1
ATOM 646 C CA . ALA A 1 89 ? -8.974 3.674 2.676 1.00 97.62 89 ALA A CA 1
ATOM 647 C C . ALA A 1 89 ? -7.566 3.086 2.846 1.00 97.62 89 ALA A C 1
ATOM 649 O O . ALA A 1 89 ? -6.990 3.195 3.925 1.00 97.62 89 ALA A O 1
ATOM 650 N N . ALA A 1 90 ? -6.963 2.542 1.784 1.00 97.62 90 ALA A N 1
ATOM 651 C CA . ALA A 1 90 ? -5.611 1.972 1.818 1.00 97.62 90 ALA A CA 1
ATOM 652 C C . ALA A 1 90 ? -4.518 2.995 2.171 1.00 97.62 90 ALA A C 1
ATOM 654 O O . ALA A 1 90 ? -3.486 2.636 2.745 1.00 97.62 90 ALA A O 1
ATOM 655 N N . ALA A 1 91 ? -4.727 4.272 1.844 1.00 97.00 91 ALA A N 1
ATOM 656 C CA . ALA A 1 91 ? -3.815 5.349 2.218 1.00 97.00 91 ALA A CA 1
ATOM 657 C C . ALA A 1 91 ? -3.912 5.704 3.712 1.00 97.00 91 ALA A C 1
ATOM 659 O O . ALA A 1 91 ? -2.898 6.015 4.341 1.00 97.00 91 ALA A O 1
ATOM 660 N N . ARG A 1 92 ? -5.121 5.640 4.283 1.00 96.06 92 ARG A N 1
ATOM 661 C CA . ARG A 1 92 ? -5.425 6.092 5.651 1.00 96.06 92 ARG A CA 1
ATOM 662 C C . ARG A 1 92 ? -5.359 4.990 6.701 1.00 96.06 92 ARG A C 1
ATOM 664 O O . ARG A 1 92 ? -5.032 5.272 7.853 1.00 96.06 92 ARG A O 1
ATOM 671 N N . PHE A 1 93 ? -5.717 3.766 6.335 1.00 97.50 93 PHE A N 1
ATOM 672 C CA . PHE A 1 93 ? -5.813 2.661 7.274 1.00 97.50 93 PHE A CA 1
ATOM 673 C C . PHE A 1 93 ? -4.424 2.133 7.632 1.00 97.50 93 PHE A C 1
ATOM 675 O O . PHE A 1 93 ? -3.555 1.965 6.773 1.00 97.50 93 PHE A O 1
ATOM 682 N N . GLY A 1 94 ? -4.205 1.895 8.924 1.00 96.81 94 GLY A N 1
ATOM 683 C CA . GLY A 1 94 ? -2.934 1.382 9.421 1.00 96.81 94 GLY A CA 1
ATOM 684 C C . GLY A 1 94 ? -2.741 -0.083 9.043 1.00 96.81 94 GLY A C 1
ATOM 685 O O . GLY A 1 94 ? -3.660 -0.887 9.167 1.00 96.81 94 GLY A O 1
ATOM 686 N N . LEU A 1 95 ? -1.526 -0.432 8.625 1.00 97.38 95 LEU A N 1
ATOM 687 C CA . LEU A 1 95 ? -1.111 -1.820 8.459 1.00 97.38 95 LEU A CA 1
ATOM 688 C C . LEU A 1 95 ? -0.970 -2.503 9.823 1.00 97.38 95 LEU A C 1
ATOM 690 O O . LEU A 1 95 ? -0.413 -1.918 10.759 1.00 97.38 95 LEU A O 1
ATOM 694 N N . THR A 1 96 ? -1.403 -3.755 9.899 1.00 96.56 96 THR A N 1
ATOM 695 C CA . THR A 1 96 ? -1.345 -4.623 11.080 1.00 96.56 96 THR A CA 1
ATOM 696 C C . THR A 1 96 ? -0.543 -5.893 10.785 1.00 96.56 96 THR A C 1
ATOM 698 O O . THR A 1 96 ? -0.291 -6.241 9.628 1.00 96.56 96 THR A O 1
ATOM 701 N N . GLU A 1 97 ? -0.064 -6.558 11.840 1.00 93.75 97 GLU A N 1
ATOM 702 C CA . GLU A 1 97 ? 0.495 -7.909 11.729 1.00 93.75 97 GLU A CA 1
ATOM 703 C C . GLU A 1 97 ? -0.657 -8.917 11.778 1.00 93.75 97 GLU A C 1
ATOM 705 O O . GLU A 1 97 ? -1.329 -9.041 12.800 1.00 93.75 97 GLU A O 1
ATOM 710 N N . GLU A 1 98 ? -0.862 -9.635 10.680 1.00 88.44 98 GLU A N 1
ATOM 711 C CA . GLU A 1 98 ? -1.869 -10.681 10.518 1.00 88.44 98 GLU A CA 1
ATOM 712 C C . GLU A 1 98 ? -1.208 -12.068 10.467 1.00 88.44 98 GLU A C 1
ATOM 714 O O . GLU A 1 98 ? 0.013 -12.215 10.337 1.00 88.44 98 GLU A O 1
ATOM 719 N N . ALA A 1 99 ? -2.020 -13.126 10.544 1.00 85.88 99 ALA A N 1
ATOM 720 C CA . ALA A 1 99 ? -1.530 -14.507 10.522 1.00 85.88 99 ALA A CA 1
ATOM 721 C C . ALA A 1 99 ? -0.755 -14.869 9.234 1.00 85.88 99 ALA A C 1
ATOM 723 O O . ALA A 1 99 ? 0.100 -15.756 9.256 1.00 85.88 99 ALA A O 1
ATOM 724 N N . ASP A 1 100 ? -1.039 -14.192 8.119 1.00 84.69 100 ASP A N 1
ATOM 725 C CA . ASP A 1 100 ? -0.419 -14.385 6.804 1.00 84.69 100 ASP A CA 1
ATOM 726 C C . ASP A 1 100 ? 0.579 -13.260 6.435 1.00 84.69 100 ASP A C 1
ATOM 728 O O . ASP A 1 100 ? 0.970 -13.104 5.268 1.00 84.69 100 ASP A O 1
ATOM 732 N N . GLY A 1 101 ? 1.011 -12.475 7.427 1.00 90.12 101 GLY A N 1
ATOM 733 C CA . GLY A 1 101 ? 1.980 -11.390 7.287 1.00 90.12 101 GLY A C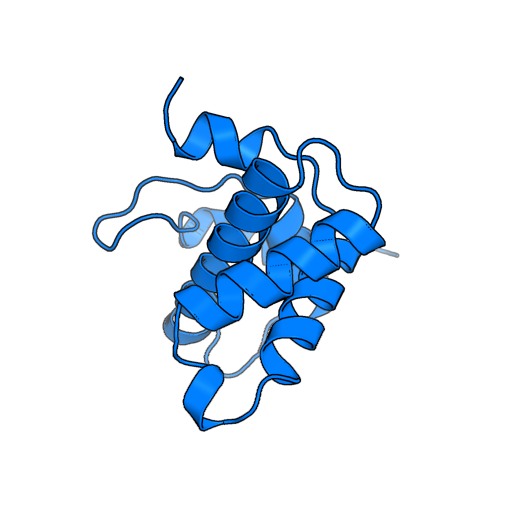A 1
ATOM 734 C C . GLY A 1 101 ? 1.361 -10.010 7.486 1.00 90.12 101 GLY A C 1
ATOM 735 O O . GLY A 1 101 ? 0.384 -9.850 8.198 1.00 90.12 101 GLY A O 1
ATOM 736 N N . ILE A 1 102 ? 1.955 -8.980 6.886 1.00 94.94 102 ILE A N 1
ATOM 737 C CA . ILE A 1 102 ? 1.451 -7.607 7.019 1.00 94.94 102 ILE A CA 1
ATOM 738 C C . ILE A 1 102 ? 0.211 -7.426 6.133 1.00 94.94 102 ILE A C 1
ATOM 740 O O . ILE A 1 102 ? 0.232 -7.810 4.957 1.00 94.94 102 ILE A O 1
ATOM 744 N N . GLY A 1 103 ? -0.844 -6.837 6.694 1.00 96.62 103 GLY A N 1
ATOM 745 C CA . GLY A 1 103 ? -2.138 -6.677 6.036 1.00 96.62 103 GLY A CA 1
ATOM 746 C C . GLY A 1 103 ? -2.957 -5.512 6.584 1.00 96.62 103 GLY A C 1
ATOM 747 O O . GLY A 1 103 ? -2.463 -4.696 7.363 1.00 96.62 103 GLY A O 1
ATOM 748 N N . PHE A 1 104 ? -4.209 -5.441 6.141 1.00 97.06 104 PHE A N 1
ATOM 749 C CA . PHE A 1 104 ? -5.239 -4.631 6.778 1.00 97.06 104 PHE A CA 1
ATOM 750 C C . PHE A 1 104 ? -6.141 -5.555 7.588 1.00 97.06 104 PHE A C 1
ATOM 752 O O . PHE A 1 104 ? -6.530 -6.610 7.084 1.00 97.06 104 PHE A O 1
ATOM 759 N N . GLU A 1 105 ? -6.502 -5.140 8.800 1.00 96.38 105 GLU A N 1
ATOM 760 C CA . GLU A 1 105 ? -7.546 -5.824 9.561 1.00 96.38 105 GLU A CA 1
ATOM 761 C C . GLU A 1 105 ? -8.855 -5.791 8.734 1.00 96.38 105 GLU A C 1
ATOM 763 O O . GLU A 1 105 ? -9.305 -4.695 8.375 1.00 96.38 105 GLU A O 1
ATOM 768 N N . PRO A 1 106 ? -9.432 -6.950 8.356 1.00 93.94 106 PRO A N 1
ATOM 769 C CA . PRO A 1 106 ? -10.426 -6.999 7.285 1.00 93.94 106 PRO A CA 1
ATOM 770 C C . PRO A 1 106 ? -11.718 -6.231 7.550 1.00 93.94 106 PRO A C 1
ATOM 772 O O . PRO A 1 106 ? -12.174 -5.497 6.666 1.00 93.94 106 PRO A O 1
ATOM 775 N N . ASP A 1 107 ? -12.303 -6.400 8.737 1.00 95.44 107 ASP A N 1
ATOM 776 C CA . ASP A 1 107 ? -13.627 -5.865 9.058 1.00 95.44 107 ASP A CA 1
ATOM 777 C C . ASP A 1 107 ? -13.560 -4.342 9.205 1.00 95.44 107 ASP A C 1
ATOM 779 O O . ASP A 1 107 ? -14.358 -3.606 8.624 1.00 95.44 107 ASP A O 1
ATOM 783 N N . ARG A 1 108 ? -12.547 -3.839 9.913 1.00 96.94 108 ARG A N 1
ATOM 784 C CA . ARG A 1 108 ? -12.302 -2.406 10.100 1.00 96.94 108 ARG A CA 1
ATOM 785 C C . ARG A 1 108 ? -11.890 -1.711 8.813 1.00 96.94 108 ARG A C 1
ATOM 787 O O . ARG A 1 108 ? -12.240 -0.546 8.615 1.00 96.94 108 ARG A O 1
ATOM 794 N N . PHE A 1 109 ? -11.149 -2.393 7.942 1.00 97.81 109 PHE A N 1
ATOM 795 C CA . PHE A 1 109 ? -10.827 -1.844 6.633 1.00 97.81 109 PHE A CA 1
ATOM 796 C C . PHE A 1 109 ? -12.086 -1.710 5.770 1.00 97.81 109 PHE A C 1
ATOM 798 O O . PHE A 1 109 ? -12.312 -0.641 5.205 1.00 97.81 109 PHE A O 1
ATOM 805 N N . GLN A 1 110 ? -12.951 -2.734 5.737 1.00 97.44 110 GLN A N 1
ATOM 806 C CA . GLN A 1 110 ? -14.247 -2.667 5.051 1.00 97.44 110 GLN A CA 1
ATOM 807 C C . GLN A 1 110 ? -15.132 -1.545 5.612 1.00 97.44 110 GLN A C 1
ATOM 809 O O . GLN A 1 110 ? -15.738 -0.807 4.836 1.00 97.44 110 GLN A O 1
ATOM 814 N N . GLU A 1 111 ? -15.191 -1.384 6.941 1.00 97.38 111 GLU A N 1
ATOM 815 C CA . GLU A 1 111 ? -15.909 -0.277 7.591 1.00 97.38 111 GLU A CA 1
ATOM 816 C C . GLU A 1 111 ? -15.431 1.085 7.062 1.00 97.38 111 GLU A C 1
ATOM 818 O O . GLU A 1 111 ? -16.251 1.950 6.753 1.00 97.38 111 GLU A O 1
ATOM 823 N N . LEU A 1 112 ? -14.113 1.278 6.918 1.00 97.81 112 LEU A N 1
ATOM 824 C CA . LEU A 1 112 ? -13.562 2.527 6.393 1.00 97.81 112 LEU A CA 1
ATOM 825 C C . LEU A 1 112 ? -13.869 2.727 4.904 1.00 97.81 112 LEU A C 1
ATOM 827 O O . LEU A 1 112 ? -14.174 3.852 4.509 1.00 97.81 112 LEU A O 1
ATOM 831 N N . VAL A 1 113 ? -13.795 1.671 4.087 1.00 97.50 113 VAL A N 1
ATOM 832 C CA . VAL A 1 113 ? -14.154 1.742 2.660 1.00 97.50 113 VAL A CA 1
ATOM 833 C C . VAL A 1 113 ? -15.598 2.221 2.511 1.00 97.50 113 VAL A C 1
ATOM 835 O O . VAL A 1 113 ? -15.826 3.236 1.860 1.00 97.50 113 VAL A O 1
ATOM 838 N N . LEU A 1 114 ? -16.548 1.568 3.189 1.00 96.38 114 LEU A N 1
ATOM 839 C CA . LEU A 1 114 ? -17.969 1.938 3.139 1.00 96.38 114 LEU A CA 1
ATOM 840 C C . LEU A 1 114 ? -18.204 3.365 3.639 1.00 96.38 114 LEU A C 1
ATOM 842 O O . LEU A 1 114 ? -18.938 4.128 3.019 1.00 96.38 114 LEU A O 1
ATOM 846 N N . PHE A 1 115 ? -17.536 3.756 4.727 1.00 96.62 115 PHE A N 1
ATOM 847 C CA . PHE A 1 115 ? -17.634 5.121 5.236 1.00 96.62 115 PHE A CA 1
ATOM 848 C C . PHE A 1 115 ? -17.200 6.160 4.194 1.00 96.62 115 PHE A C 1
ATOM 850 O O . PHE A 1 115 ? -17.845 7.198 4.070 1.00 96.62 115 PHE A O 1
ATOM 857 N N . ILE A 1 116 ? -16.117 5.904 3.451 1.00 96.31 116 ILE A N 1
ATOM 858 C CA . ILE A 1 116 ? -15.628 6.823 2.415 1.00 96.31 116 ILE A CA 1
ATOM 859 C C . ILE A 1 116 ? -16.604 6.893 1.232 1.00 96.31 116 ILE A C 1
ATOM 861 O O . ILE A 1 116 ? -16.820 7.983 0.707 1.00 96.31 116 ILE A O 1
ATOM 865 N N . GLU A 1 117 ? -17.225 5.779 0.844 1.00 94.38 117 GLU A N 1
ATOM 866 C CA . GLU A 1 117 ? -18.229 5.746 -0.234 1.00 94.38 117 GLU A CA 1
ATOM 867 C C . GLU A 1 117 ? -19.483 6.568 0.075 1.00 94.38 117 GLU A C 1
ATOM 869 O O . GLU A 1 117 ? -20.116 7.107 -0.832 1.00 94.38 117 GLU A O 1
ATOM 874 N N . GLU A 1 118 ? -19.838 6.679 1.353 1.00 93.38 118 GLU A N 1
ATOM 875 C CA . GLU A 1 118 ? -21.004 7.430 1.813 1.00 93.38 118 GLU A CA 1
ATOM 876 C C . GLU A 1 118 ? -20.743 8.943 1.955 1.00 93.38 118 GLU A C 1
ATOM 878 O O . GLU A 1 118 ? -21.680 9.704 2.227 1.00 93.38 118 GLU A O 1
ATOM 883 N N . LEU A 1 119 ? -19.499 9.415 1.780 1.00 87.44 119 LEU A N 1
ATOM 884 C CA . LEU A 1 119 ? -19.175 10.837 1.920 1.00 87.44 119 LEU A CA 1
ATOM 885 C C . LEU A 1 119 ? -19.757 11.665 0.757 1.00 87.44 119 LEU A C 1
ATOM 887 O O . LEU A 1 119 ? -19.481 11.375 -0.408 1.00 87.44 119 LEU A O 1
ATOM 891 N N . PRO A 1 120 ? -20.510 12.747 1.040 1.00 71.88 120 PRO A N 1
ATOM 892 C CA . PRO A 1 120 ? -20.918 13.691 0.010 1.00 71.88 120 PRO A CA 1
ATOM 893 C C . PRO A 1 120 ? -19.696 14.507 -0.437 1.00 71.88 120 PRO A C 1
ATOM 895 O O . PRO A 1 120 ? -19.085 15.202 0.376 1.00 71.88 120 PRO A O 1
ATOM 898 N N . TRP A 1 121 ? -19.340 14.389 -1.715 1.00 62.72 121 TRP A N 1
ATOM 899 C CA . TRP A 1 121 ? -18.268 15.138 -2.385 1.00 62.72 121 TRP A CA 1
ATOM 900 C C . TRP A 1 121 ? -18.508 16.652 -2.434 1.00 62.72 121 TRP A C 1
ATOM 902 O O . TRP A 1 121 ? -19.669 17.083 -2.646 1.00 62.72 121 TRP A O 1
#

Solvent-accessible surface area (backbone atoms only — not comparable to full-atom values): 6796 Å² total; per-residue (Å²): 131,56,73,49,55,58,37,56,68,53,91,50,47,36,69,52,51,53,51,45,54,51,54,45,68,69,41,58,78,88,39,54,84,32,69,67,54,39,48,54,52,33,28,57,46,22,53,74,70,66,46,78,57,32,70,60,38,17,51,30,50,53,49,45,55,50,20,48,54,52,45,37,64,75,75,38,73,84,58,81,65,56,70,66,29,48,36,45,32,59,36,70,56,66,54,38,86,47,100,92,40,70,27,56,58,65,69,66,47,51,52,44,23,54,54,52,66,68,55,86,130

Nearest PDB structures (foldseek):
  8vjl-assembly1_B  TM=3.371E-01  e=3.647E+00  Bacillus subtilis subsp. subtilis str. 168
  8dz8-assembly7_G  TM=2.508E-01  e=9.134E+00  synthetic construct

pLDDT: mean 93.49, std 5.11, range [62.72, 97.81]

Mean predicted aligned error: 3.32 Å

Radius of gyration: 13.99 Å; Cα contacts (8 Å, |Δi|>4): 137; chains: 1; bounding box: 35×30×35 Å

Secondary structure (DSSP, 8-state):
--HHHHHHTS---HHHHHHHHHHHHHS-HHHHT-HHHHHHHHHHHHHHTT-SSHHHHHHHHHHHHHHHHHHHHHH-TT--S-HHHHHHHHHHSPPEEETTEEE--HHHHHHHHHHHHTS--